Protein AF-A0A2N9JE97-F1 (afdb_monomer)

Sequence (98 aa):
MGSGSISQDGPGSGTNGGLTKRRGPSPQPGAPVAGANLVVGVQDVDATFDRGLELGGTEALAPDDMPGVGRLAYLIDPDGNIFGFISAIMSDGTNVMG

Organism: NCBI:txid75385

Mean predicted aligned error: 8.92 Å

Structure (mmCIF, N/CA/C/O backbone):
data_AF-A0A2N9JE97-F1
#
_entry.id   AF-A0A2N9JE97-F1
#
loop_
_atom_site.group_PDB
_atom_site.id
_atom_site.type_symbol
_atom_site.label_atom_id
_atom_site.label_alt_id
_atom_site.label_comp_id
_atom_site.label_asym_id
_atom_site.label_entity_id
_atom_site.label_seq_id
_atom_site.pdbx_PDB_ins_code
_atom_site.Cartn_x
_atom_site.Cartn_y
_atom_site.Cartn_z
_atom_site.occupancy
_atom_site.B_iso_or_equiv
_atom_site.auth_seq_id
_atom_site.auth_comp_id
_atom_site.auth_asym_id
_atom_site.auth_atom_id
_atom_site.pdbx_PDB_model_num
ATOM 1 N N . MET A 1 1 ? 11.133 22.614 -2.718 1.00 46.91 1 MET A N 1
ATOM 2 C CA . MET A 1 1 ? 11.483 21.191 -2.890 1.00 46.91 1 MET A CA 1
ATOM 3 C C . MET A 1 1 ? 12.743 20.947 -2.076 1.00 46.91 1 MET A C 1
ATOM 5 O O . MET A 1 1 ? 13.719 21.649 -2.304 1.00 46.91 1 MET A O 1
ATOM 9 N N . GLY A 1 2 ? 12.691 20.097 -1.048 1.00 42.44 2 GLY A N 1
ATOM 10 C CA . GLY A 1 2 ? 13.870 19.772 -0.236 1.00 42.44 2 GLY A CA 1
ATOM 11 C C . GLY A 1 2 ? 14.788 18.816 -0.999 1.00 42.44 2 GLY A C 1
ATOM 12 O O . GLY A 1 2 ? 14.295 18.011 -1.779 1.00 42.44 2 GLY A O 1
ATOM 13 N N . SER A 1 3 ? 16.099 18.915 -0.777 1.00 42.69 3 SER A N 1
ATOM 14 C CA . SER A 1 3 ? 17.205 18.236 -1.488 1.00 42.69 3 SER A CA 1
ATOM 15 C C . SER A 1 3 ? 17.230 16.688 -1.417 1.00 42.69 3 SER A C 1
ATOM 17 O O . SER A 1 3 ? 18.293 16.075 -1.469 1.00 42.69 3 SER A O 1
ATOM 19 N N . GLY A 1 4 ? 16.086 16.026 -1.280 1.00 42.56 4 GLY A N 1
ATOM 20 C CA . GLY A 1 4 ? 16.019 14.576 -1.147 1.00 42.56 4 GLY A CA 1
ATOM 21 C C . GLY A 1 4 ? 14.618 13.981 -1.271 1.00 42.56 4 GLY A C 1
ATOM 22 O O . GLY A 1 4 ? 14.406 12.842 -0.882 1.00 42.56 4 GLY A O 1
ATOM 23 N N . SER A 1 5 ? 13.653 14.732 -1.799 1.00 45.44 5 SER A N 1
ATOM 24 C CA . SER A 1 5 ? 12.390 14.140 -2.237 1.00 45.44 5 SER A CA 1
ATOM 25 C C . SER A 1 5 ? 12.618 13.369 -3.532 1.00 45.44 5 SER A C 1
ATOM 27 O O . SER A 1 5 ? 13.311 13.876 -4.415 1.00 45.44 5 SER A O 1
ATOM 29 N N . ILE A 1 6 ? 11.992 12.201 -3.669 1.00 46.38 6 ILE A N 1
ATOM 30 C CA . ILE A 1 6 ? 11.835 11.544 -4.965 1.00 46.38 6 ILE A CA 1
ATOM 31 C C . ILE A 1 6 ? 11.246 12.546 -5.974 1.00 46.38 6 ILE A C 1
ATOM 33 O O . ILE A 1 6 ? 10.212 13.167 -5.715 1.00 46.38 6 ILE A O 1
ATOM 37 N N . SER A 1 7 ? 11.937 12.750 -7.093 1.00 53.16 7 SER A N 1
ATOM 38 C CA . SER A 1 7 ? 11.438 13.500 -8.245 1.00 53.16 7 SER A CA 1
ATOM 39 C C . SER A 1 7 ? 11.325 12.560 -9.442 1.00 53.16 7 SER A C 1
ATOM 41 O O . SER A 1 7 ? 11.852 11.450 -9.420 1.00 53.16 7 SER A O 1
ATOM 43 N N . GLN A 1 8 ? 10.657 13.007 -10.507 1.00 49.81 8 GLN A N 1
ATOM 44 C CA . GLN A 1 8 ? 10.601 12.249 -11.763 1.00 49.81 8 GLN A CA 1
ATOM 45 C C . GLN A 1 8 ? 11.980 12.055 -12.423 1.00 49.81 8 GLN A C 1
ATOM 47 O O . GLN A 1 8 ? 12.085 11.292 -13.374 1.00 49.81 8 GLN A O 1
ATOM 52 N N . ASP A 1 9 ? 13.019 12.722 -11.910 1.00 43.53 9 ASP A N 1
ATOM 53 C CA . ASP A 1 9 ? 14.368 12.759 -12.480 1.00 43.53 9 ASP A CA 1
ATOM 54 C C . ASP A 1 9 ? 15.385 11.899 -11.700 1.00 43.53 9 ASP A C 1
ATOM 56 O O . ASP A 1 9 ? 16.570 11.901 -12.031 1.00 43.53 9 ASP A O 1
ATOM 60 N N . GLY A 1 10 ? 14.954 11.183 -10.651 1.00 48.47 10 GLY A N 1
ATOM 61 C CA . GLY A 1 10 ? 15.787 10.208 -9.940 1.00 48.47 10 GLY A CA 1
ATOM 62 C C . GLY A 1 10 ? 15.545 10.121 -8.425 1.00 48.47 10 GLY A C 1
ATOM 63 O O . GLY A 1 10 ? 14.904 10.995 -7.827 1.00 48.47 10 GLY A O 1
ATOM 64 N N . PRO A 1 11 ? 16.065 9.066 -7.768 1.00 47.75 11 PRO A N 1
ATOM 65 C CA . PRO A 1 11 ? 15.919 8.872 -6.329 1.00 47.75 11 PRO A CA 1
ATOM 66 C C . PRO A 1 11 ? 16.680 9.954 -5.548 1.00 47.75 11 PRO A C 1
ATOM 68 O O . PRO A 1 11 ? 17.904 10.071 -5.623 1.00 47.75 11 PRO A O 1
ATOM 71 N N . GLY A 1 12 ? 15.944 10.761 -4.782 1.00 48.94 12 GLY A N 1
ATOM 72 C CA . GLY A 1 12 ? 16.510 11.763 -3.882 1.00 48.94 12 GLY A CA 1
ATOM 73 C C . GLY A 1 12 ? 17.112 11.131 -2.622 1.00 48.94 12 GLY A C 1
ATOM 74 O O . GLY A 1 12 ? 16.608 10.145 -2.102 1.00 48.94 12 GLY A O 1
ATOM 75 N N . SER A 1 13 ? 18.178 11.728 -2.084 1.00 49.44 13 SER A N 1
ATOM 76 C CA . SER A 1 13 ? 18.871 11.277 -0.859 1.00 49.44 13 SER A CA 1
ATOM 77 C C . SER A 1 13 ? 18.146 11.659 0.455 1.00 49.44 13 SER A C 1
ATOM 79 O O . SER A 1 13 ? 18.787 11.835 1.492 1.00 49.44 13 SER A O 1
ATOM 81 N N . GLY A 1 14 ? 16.827 11.859 0.436 1.00 55.84 14 GLY A N 1
ATOM 82 C CA . GLY A 1 14 ? 16.032 12.297 1.593 1.00 55.84 14 GLY A CA 1
ATOM 83 C C . GLY A 1 14 ? 14.858 11.367 1.875 1.00 55.84 14 GLY A C 1
ATOM 84 O O . GLY A 1 14 ? 14.841 10.219 1.446 1.00 55.84 14 GLY A O 1
ATOM 85 N N . THR A 1 15 ? 13.876 11.842 2.645 1.00 52.19 15 THR A N 1
ATOM 86 C CA . THR A 1 15 ? 12.661 11.073 2.942 1.00 52.19 15 THR A CA 1
ATOM 87 C C . THR A 1 15 ? 11.946 10.721 1.631 1.00 52.19 15 THR A C 1
ATOM 89 O O . THR A 1 15 ? 11.376 11.606 0.990 1.00 52.19 15 THR A O 1
ATOM 92 N N . ASN A 1 16 ? 11.961 9.440 1.241 1.00 58.72 16 ASN A N 1
ATOM 93 C CA . ASN A 1 16 ? 11.233 8.904 0.084 1.00 58.72 16 ASN A CA 1
ATOM 94 C C . ASN A 1 16 ? 9.720 8.930 0.355 1.00 58.72 16 ASN A C 1
ATOM 96 O O . ASN A 1 16 ? 9.103 7.915 0.660 1.00 58.72 16 ASN A O 1
ATOM 100 N N . GLY A 1 17 ? 9.135 10.126 0.312 1.00 58.38 17 GLY A N 1
ATOM 101 C CA . GLY A 1 17 ? 7.706 10.359 0.478 1.00 58.38 17 GLY A CA 1
ATOM 102 C C . GLY A 1 17 ? 7.063 10.790 -0.835 1.00 58.38 17 GLY A C 1
ATOM 103 O O . GLY A 1 17 ? 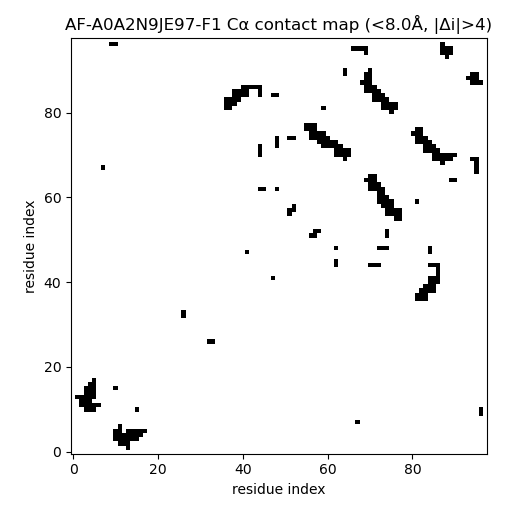7.601 11.635 -1.546 1.00 58.38 17 GLY A O 1
ATOM 104 N N . GLY A 1 18 ? 5.891 10.234 -1.136 1.00 67.50 18 GLY A N 1
ATOM 105 C CA . GLY A 1 18 ? 5.022 10.686 -2.221 1.00 67.50 18 GLY A CA 1
ATOM 106 C C . GLY A 1 18 ? 3.812 11.446 -1.678 1.00 67.50 18 GLY A C 1
ATOM 107 O O . GLY A 1 18 ? 3.312 11.140 -0.595 1.00 67.50 18 GLY A O 1
ATOM 108 N N . LEU A 1 19 ? 3.317 12.427 -2.435 1.00 69.62 19 LEU A N 1
ATOM 109 C CA . LEU A 1 19 ? 2.016 13.044 -2.179 1.00 69.62 19 LEU A CA 1
ATOM 110 C C . LEU A 1 19 ? 1.000 12.470 -3.159 1.00 69.62 19 LEU A C 1
ATOM 112 O O . LEU A 1 19 ? 1.146 12.613 -4.370 1.00 69.62 19 LEU A O 1
ATOM 116 N N . THR A 1 20 ? -0.052 11.852 -2.634 1.00 67.94 20 THR A N 1
ATOM 117 C CA . THR A 1 20 ? -1.177 11.366 -3.433 1.00 67.94 20 THR A CA 1
ATOM 118 C C . THR A 1 20 ? -2.405 12.235 -3.197 1.00 67.94 20 THR A C 1
ATOM 120 O O 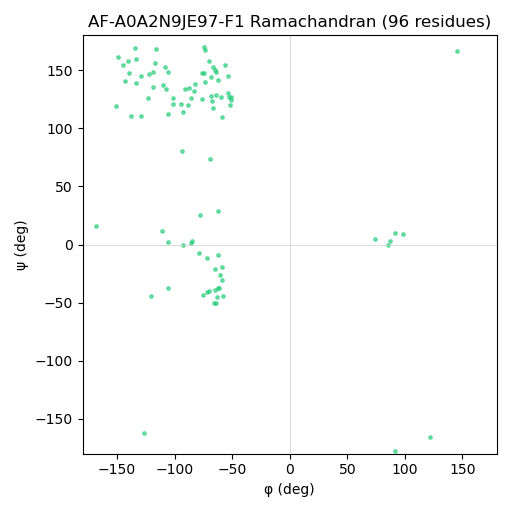. THR A 1 20 ? -2.574 12.866 -2.148 1.00 67.94 20 THR A O 1
ATOM 123 N N . LYS A 1 21 ? -3.293 12.302 -4.194 1.00 67.38 21 LYS A N 1
ATOM 124 C CA . LYS A 1 21 ? -4.575 12.987 -4.024 1.00 67.38 21 LYS A CA 1
ATOM 125 C C . LYS A 1 21 ? -5.418 12.200 -3.023 1.00 67.38 21 LYS A C 1
ATOM 127 O O . LYS A 1 21 ? -5.723 11.032 -3.261 1.00 67.38 21 LYS A O 1
ATOM 132 N N . ARG 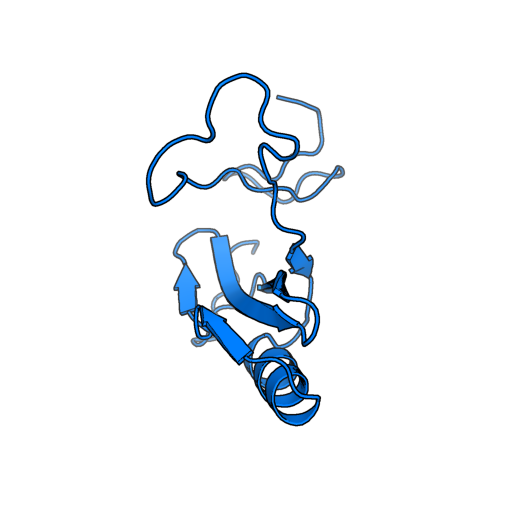A 1 22 ? -5.849 12.857 -1.942 1.00 71.94 22 ARG A N 1
ATOM 133 C CA . ARG A 1 22 ? -6.822 12.282 -1.004 1.00 71.94 22 ARG A CA 1
ATOM 134 C C . ARG A 1 22 ? -8.065 11.828 -1.771 1.00 71.94 22 ARG A C 1
ATOM 136 O O . ARG A 1 22 ? -8.641 12.598 -2.542 1.00 71.94 22 ARG A O 1
ATOM 143 N N . ARG A 1 23 ? -8.492 10.593 -1.522 1.00 70.56 23 ARG A N 1
ATOM 144 C CA . ARG A 1 23 ? -9.810 10.099 -1.924 1.00 70.56 23 ARG A CA 1
ATOM 145 C C . ARG A 1 23 ? -10.788 10.353 -0.773 1.00 70.56 23 ARG A C 1
ATOM 147 O O . ARG A 1 23 ? -10.456 10.080 0.375 1.00 70.56 23 ARG A O 1
ATOM 154 N N . GLY A 1 24 ? -11.968 10.891 -1.080 1.00 74.88 24 GLY A N 1
ATOM 155 C CA . GLY A 1 24 ? -12.997 11.209 -0.082 1.00 74.88 24 GLY A CA 1
ATOM 156 C C . GLY A 1 24 ? -12.935 12.638 0.486 1.00 74.88 24 GLY A C 1
ATOM 157 O O . GLY A 1 24 ? -12.134 13.459 0.028 1.00 74.88 24 GLY A O 1
ATOM 158 N N . PRO A 1 25 ? -13.826 12.964 1.444 1.00 79.50 25 PRO A N 1
ATOM 159 C CA . PRO A 1 25 ? -13.939 14.303 2.013 1.00 79.50 25 PRO A CA 1
ATOM 160 C C . PRO A 1 25 ? -12.696 14.686 2.826 1.00 79.50 25 PRO A C 1
ATOM 162 O O . PRO A 1 25 ? -11.999 13.841 3.388 1.00 79.50 25 PRO A O 1
ATOM 165 N N . SER A 1 26 ? -12.417 15.986 2.914 1.00 77.44 26 SER A N 1
ATOM 166 C CA . SER A 1 26 ? -11.377 16.490 3.813 1.00 77.44 26 SER A CA 1
ATOM 167 C C . SER A 1 26 ? -11.785 16.309 5.282 1.00 77.44 26 SER A C 1
ATOM 169 O O . SER A 1 26 ? -12.963 16.493 5.596 1.00 77.44 26 SER A O 1
ATOM 171 N N . PRO A 1 27 ? -10.836 16.010 6.193 1.00 77.50 27 PRO A N 1
ATOM 172 C CA . PRO A 1 27 ? -11.081 16.077 7.627 1.00 77.50 27 PRO A CA 1
ATOM 173 C C . PRO A 1 27 ? -11.635 17.447 8.017 1.00 77.50 27 PRO A C 1
ATOM 175 O O . PRO A 1 27 ? -11.246 18.467 7.437 1.00 77.50 27 PRO A O 1
ATOM 178 N N . GLN A 1 28 ? -12.530 17.471 9.004 1.00 83.38 28 GLN A N 1
ATOM 179 C CA . GLN A 1 28 ? -13.041 18.730 9.538 1.00 83.38 28 GLN A CA 1
ATOM 180 C C . GLN A 1 28 ? -11.906 19.525 10.207 1.00 83.38 28 GLN A C 1
ATOM 182 O O . GLN A 1 28 ? -10.988 18.922 10.774 1.00 83.38 28 GLN A O 1
ATOM 187 N N . PRO A 1 29 ? -11.950 20.868 10.177 1.00 78.38 29 PRO A N 1
ATOM 188 C CA . PRO A 1 29 ? -11.011 21.691 10.932 1.00 78.38 29 PRO A CA 1
ATOM 189 C C . PRO A 1 29 ? -10.978 21.284 12.415 1.00 78.38 29 PRO A C 1
ATOM 191 O O . PRO A 1 29 ? -12.021 21.203 13.056 1.00 78.38 29 PRO A O 1
ATOM 194 N N . GLY A 1 30 ? -9.783 21.010 12.950 1.00 72.75 30 GLY A N 1
ATOM 195 C CA . GLY A 1 30 ? -9.595 20.566 14.339 1.00 72.75 30 GLY A CA 1
ATOM 196 C C . GLY A 1 30 ? -9.703 19.053 14.571 1.00 72.75 30 GLY A C 1
ATOM 197 O O . GLY A 1 30 ? -9.581 18.615 15.712 1.00 72.75 30 GLY A O 1
ATOM 198 N N . ALA A 1 31 ? -9.899 18.243 13.524 1.00 74.88 31 ALA A N 1
ATOM 199 C CA . ALA A 1 31 ? -9.830 16.790 13.649 1.00 74.88 31 ALA A CA 1
ATOM 200 C C . ALA A 1 31 ? -8.418 16.335 14.088 1.00 74.88 31 ALA A C 1
ATOM 202 O O . ALA A 1 31 ? -7.426 16.888 13.606 1.00 74.88 31 ALA A O 1
ATOM 203 N N . PRO A 1 32 ? -8.308 15.309 14.954 1.00 51.47 32 PRO A N 1
ATOM 204 C CA . PRO A 1 32 ? -7.035 14.906 15.557 1.00 51.47 32 PRO A CA 1
ATOM 205 C C . PRO A 1 32 ? -5.998 14.380 14.551 1.00 51.47 32 PRO A C 1
ATOM 207 O O . PRO A 1 32 ? -4.807 14.412 14.844 1.00 51.47 32 PRO A O 1
ATOM 210 N N . VAL A 1 33 ? -6.418 13.922 13.363 1.00 57.16 33 VAL A N 1
ATOM 211 C CA . VAL A 1 33 ? -5.522 13.362 12.340 1.00 57.16 33 VAL A CA 1
ATOM 212 C C . VAL A 1 33 ? -5.901 13.871 10.943 1.00 57.16 33 VAL A C 1
ATOM 214 O O . VAL A 1 33 ? -6.915 13.477 10.369 1.00 57.16 33 VAL A O 1
ATOM 217 N N . ALA A 1 34 ? -5.051 14.718 10.354 1.00 61.25 34 ALA A N 1
ATOM 218 C CA . ALA A 1 34 ? -5.012 14.962 8.910 1.00 61.25 34 ALA A CA 1
ATOM 219 C C . ALA A 1 34 ? -3.957 14.016 8.311 1.00 61.25 34 ALA A C 1
ATOM 221 O O . ALA A 1 34 ? -2.797 14.383 8.164 1.00 61.25 34 ALA A O 1
ATOM 222 N N . GLY A 1 35 ? -4.347 12.757 8.099 1.00 68.69 35 GLY A N 1
ATOM 223 C CA . GLY A 1 35 ? -3.408 11.632 8.015 1.00 68.69 35 GLY A CA 1
ATOM 224 C C . GLY A 1 35 ? -2.428 11.651 6.839 1.00 68.69 35 GLY A C 1
ATOM 225 O O . GLY A 1 35 ? -2.746 12.128 5.747 1.00 68.69 35 GLY A O 1
ATOM 226 N N . ALA A 1 36 ? -1.261 11.057 7.087 1.00 70.69 36 ALA A N 1
ATOM 227 C CA . ALA A 1 36 ? -0.332 10.534 6.093 1.00 70.69 36 ALA A CA 1
ATOM 228 C C . ALA A 1 36 ? -0.200 9.024 6.339 1.00 70.69 36 ALA A C 1
ATOM 230 O O . ALA A 1 36 ? -0.086 8.607 7.491 1.00 70.69 36 ALA A O 1
ATOM 231 N N . ASN A 1 37 ? -0.229 8.216 5.280 1.00 76.50 37 ASN A N 1
ATOM 232 C CA . ASN A 1 37 ? -0.016 6.775 5.410 1.00 76.50 37 ASN A CA 1
ATOM 233 C C . ASN A 1 37 ? 1.485 6.486 5.463 1.00 76.50 37 ASN A C 1
ATOM 235 O O . ASN A 1 37 ? 2.253 7.053 4.682 1.00 76.50 37 ASN A O 1
ATOM 239 N N . LEU A 1 38 ? 1.891 5.577 6.347 1.00 84.31 38 LEU A N 1
ATOM 240 C CA . LEU A 1 38 ? 3.243 5.031 6.337 1.00 84.31 38 LEU A CA 1
ATOM 241 C C . LEU A 1 38 ? 3.350 4.010 5.203 1.00 84.31 38 LEU A C 1
ATOM 243 O O . LEU A 1 38 ? 2.550 3.080 5.132 1.00 84.31 38 LEU A O 1
ATOM 247 N N . VAL A 1 39 ? 4.326 4.196 4.315 1.00 87.75 39 VAL A N 1
ATOM 248 C CA . VAL A 1 39 ? 4.616 3.272 3.213 1.00 87.75 39 VAL A CA 1
ATOM 249 C C . VAL A 1 39 ? 6.068 2.836 3.327 1.00 87.75 39 VAL A C 1
ATOM 251 O O . VAL A 1 39 ? 6.960 3.680 3.413 1.00 87.75 39 VAL A O 1
ATOM 254 N N . VAL A 1 40 ? 6.300 1.528 3.357 1.00 89.50 40 VAL A N 1
ATOM 255 C CA . VAL A 1 40 ? 7.621 0.931 3.560 1.00 89.50 40 VAL A CA 1
ATOM 256 C C . VAL A 1 40 ? 8.126 0.340 2.247 1.00 89.50 40 VAL A C 1
ATOM 258 O O . VAL A 1 40 ? 7.397 -0.362 1.549 1.00 89.50 40 VAL A O 1
ATOM 261 N N . GLY A 1 41 ? 9.384 0.624 1.911 1.00 90.81 41 GLY A N 1
ATOM 262 C CA . GLY A 1 41 ? 10.048 0.016 0.760 1.00 90.81 41 GLY A CA 1
ATOM 263 C C . GLY A 1 41 ? 10.300 -1.474 0.989 1.00 90.81 41 GLY A C 1
ATOM 264 O O . GLY A 1 41 ? 10.892 -1.843 2.003 1.00 90.81 41 GLY A O 1
ATOM 265 N N . VAL A 1 42 ? 9.880 -2.319 0.049 1.00 92.75 42 VAL A N 1
ATOM 266 C CA . VAL A 1 42 ? 10.061 -3.778 0.094 1.00 92.75 42 VAL A CA 1
ATOM 267 C C . VAL A 1 42 ? 10.579 -4.298 -1.243 1.00 92.75 42 VAL A C 1
ATOM 269 O O . VAL A 1 42 ? 10.456 -3.633 -2.269 1.00 92.75 42 VAL A O 1
ATOM 272 N N . GLN A 1 43 ? 11.176 -5.490 -1.235 1.00 91.44 43 GLN A N 1
ATOM 273 C CA . GLN A 1 43 ? 11.655 -6.129 -2.466 1.00 91.44 43 GLN A CA 1
ATOM 274 C C . GLN A 1 43 ? 10.498 -6.701 -3.289 1.00 91.44 43 GLN A C 1
ATOM 276 O O . GLN A 1 43 ? 10.453 -6.503 -4.500 1.00 91.44 43 GLN A O 1
ATOM 281 N N . ASP A 1 44 ? 9.559 -7.362 -2.613 1.00 94.44 44 ASP A N 1
ATOM 282 C CA . ASP A 1 44 ? 8.415 -8.040 -3.213 1.00 94.44 44 ASP A CA 1
ATOM 283 C C . ASP A 1 44 ? 7.134 -7.583 -2.503 1.00 94.44 44 ASP A C 1
ATOM 285 O O . ASP A 1 44 ? 6.929 -7.851 -1.313 1.00 94.44 44 ASP A O 1
ATOM 289 N N . VAL A 1 45 ? 6.314 -6.816 -3.224 1.00 97.56 45 VAL A N 1
ATOM 290 C CA . VAL A 1 45 ? 5.062 -6.259 -2.698 1.00 97.56 45 VAL A CA 1
ATOM 291 C C . VAL A 1 45 ? 4.014 -7.350 -2.533 1.00 97.56 45 VAL A C 1
ATOM 293 O O . VAL A 1 45 ? 3.339 -7.357 -1.509 1.00 97.56 45 VAL A O 1
ATOM 296 N N . ASP A 1 46 ? 3.904 -8.275 -3.486 1.00 97.94 46 ASP A N 1
ATOM 297 C CA . ASP A 1 46 ? 2.907 -9.346 -3.462 1.00 97.94 46 ASP A CA 1
ATOM 298 C C . ASP A 1 46 ? 3.162 -10.296 -2.295 1.00 97.94 46 ASP A C 1
ATOM 300 O O . ASP A 1 46 ? 2.287 -10.498 -1.455 1.00 97.94 46 ASP A O 1
ATOM 304 N N . ALA A 1 47 ? 4.399 -10.782 -2.156 1.00 97.94 47 ALA A N 1
ATOM 305 C CA . ALA A 1 47 ? 4.754 -11.692 -1.072 1.00 97.94 47 ALA A CA 1
ATOM 306 C C . ALA A 1 47 ? 4.586 -11.041 0.312 1.00 97.94 47 ALA A C 1
ATOM 308 O O . ALA A 1 47 ? 4.160 -11.692 1.269 1.00 97.94 47 ALA A O 1
ATOM 309 N N . THR A 1 48 ? 4.906 -9.747 0.437 1.00 98.12 48 THR A N 1
ATOM 310 C CA . THR A 1 48 ? 4.716 -9.017 1.700 1.00 98.12 48 THR A CA 1
ATOM 311 C C . THR A 1 48 ? 3.232 -8.800 1.999 1.00 98.12 48 THR A C 1
ATOM 313 O O . THR A 1 48 ? 2.812 -8.928 3.151 1.00 98.12 48 THR A O 1
ATOM 316 N N . PHE A 1 49 ? 2.437 -8.489 0.975 1.00 98.38 49 PHE A N 1
ATOM 317 C CA . PHE A 1 49 ? 0.998 -8.291 1.094 1.00 98.38 49 PHE A CA 1
ATOM 318 C C . PHE A 1 49 ? 0.293 -9.580 1.529 1.00 98.38 49 PHE A C 1
ATOM 320 O O . PHE A 1 49 ? -0.411 -9.566 2.541 1.00 98.38 49 PHE A O 1
ATOM 327 N N . ASP A 1 50 ? 0.565 -10.699 0.856 1.00 98.38 50 ASP A N 1
ATOM 328 C CA . ASP A 1 50 ? 0.011 -12.012 1.202 1.00 98.38 50 ASP A CA 1
ATOM 329 C C . ASP A 1 50 ? 0.378 -12.405 2.633 1.00 98.38 50 ASP A C 1
ATOM 331 O O . ASP A 1 50 ? -0.477 -12.807 3.426 1.00 98.38 50 ASP A O 1
ATOM 335 N N . ARG A 1 51 ? 1.641 -12.188 3.020 1.00 98.19 51 ARG A N 1
ATOM 336 C CA . ARG A 1 51 ? 2.083 -12.449 4.390 1.00 98.19 51 ARG A CA 1
ATOM 337 C C . ARG A 1 51 ? 1.343 -11.590 5.415 1.00 98.19 51 ARG A C 1
ATOM 339 O O . ARG A 1 51 ? 1.053 -12.056 6.516 1.00 98.19 51 ARG A O 1
ATOM 346 N N . GLY A 1 52 ? 1.055 -10.336 5.084 1.00 97.44 52 GLY A N 1
ATOM 347 C CA . GLY A 1 52 ? 0.282 -9.451 5.947 1.00 97.44 52 GLY A CA 1
ATOM 348 C C . GLY A 1 52 ? -1.158 -9.934 6.141 1.00 97.44 52 GLY A C 1
ATOM 349 O O . GLY A 1 52 ? -1.658 -9.892 7.266 1.00 97.44 52 GLY A O 1
ATOM 350 N N . LEU A 1 53 ? -1.79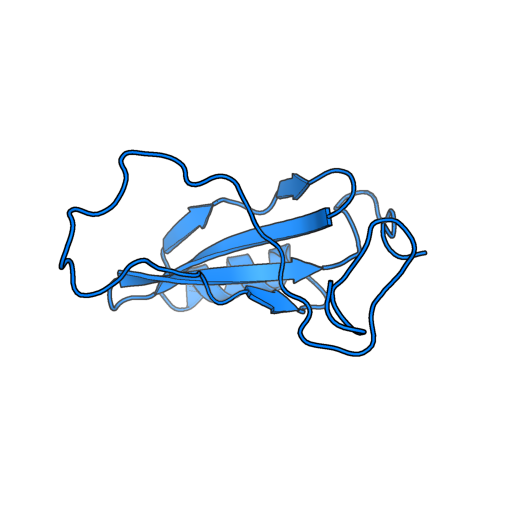1 -10.464 5.089 1.00 98.31 53 LEU A N 1
ATOM 351 C CA . LEU A 1 53 ? -3.112 -11.090 5.186 1.00 98.31 53 LEU A CA 1
ATOM 352 C C . LEU A 1 53 ? -3.090 -12.331 6.092 1.00 98.31 53 LEU A C 1
ATOM 354 O O . LEU A 1 53 ? -3.933 -12.463 6.979 1.00 98.31 53 LEU A O 1
ATOM 358 N N . GLU A 1 54 ? -2.093 -13.210 5.942 1.00 98.38 54 GLU A N 1
ATOM 359 C CA . GLU A 1 54 ? -1.924 -14.393 6.806 1.00 98.38 54 GLU A CA 1
ATOM 360 C C . GLU A 1 54 ? -1.772 -14.041 8.294 1.00 98.38 54 GLU A C 1
ATOM 362 O O . GLU A 1 54 ? -2.148 -14.821 9.169 1.00 98.38 54 GLU A O 1
ATOM 367 N N . LEU A 1 55 ? -1.197 -12.872 8.586 1.00 97.88 55 LEU A N 1
ATOM 368 C CA . LEU A 1 55 ? -0.968 -12.370 9.940 1.00 97.88 55 LEU A CA 1
ATOM 369 C C . LEU A 1 55 ? -2.179 -11.630 10.533 1.00 97.88 55 LEU A C 1
ATOM 371 O O . LEU A 1 55 ? -2.096 -11.143 11.660 1.00 97.88 55 LEU A O 1
ATOM 375 N N . GLY A 1 56 ? -3.302 -11.574 9.812 1.00 97.06 56 GLY A N 1
ATOM 376 C CA . GLY A 1 56 ? -4.554 -10.976 10.278 1.00 97.06 56 GLY A CA 1
ATOM 377 C C . GLY A 1 56 ? -4.798 -9.546 9.798 1.00 97.06 56 GLY A C 1
ATOM 378 O O . GLY A 1 56 ? -5.744 -8.914 10.264 1.00 97.06 56 GLY A O 1
ATOM 379 N N . GLY A 1 57 ? -3.977 -9.031 8.881 1.00 96.94 57 GLY A N 1
ATOM 380 C CA . GLY A 1 57 ? -4.291 -7.800 8.164 1.00 96.94 57 GLY A CA 1
ATOM 381 C C . GLY A 1 57 ? -5.444 -7.997 7.178 1.00 96.94 57 GLY A C 1
ATOM 382 O O . GLY A 1 57 ? -5.715 -9.107 6.721 1.00 96.94 57 GLY A O 1
ATOM 383 N N . THR A 1 58 ? -6.114 -6.908 6.814 1.00 97.44 58 THR A N 1
ATOM 384 C CA . THR A 1 58 ? -7.1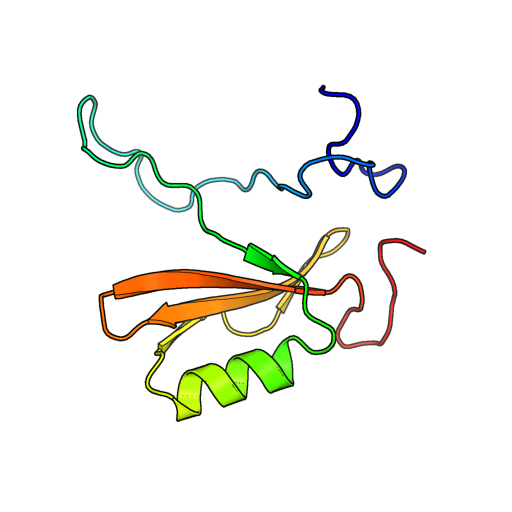50 -6.906 5.772 1.00 97.44 58 THR A CA 1
ATOM 385 C C . THR A 1 58 ? -6.765 -5.993 4.621 1.00 97.44 58 THR A C 1
ATOM 387 O O . THR A 1 58 ? -6.126 -4.963 4.830 1.00 97.44 58 THR A O 1
ATOM 390 N N . GLU A 1 59 ? -7.183 -6.337 3.407 1.00 96.81 59 GLU A N 1
ATOM 391 C CA . GLU A 1 59 ? -6.927 -5.522 2.221 1.00 96.81 59 GLU A CA 1
ATOM 392 C C . GLU A 1 59 ? -7.531 -4.114 2.346 1.00 96.81 59 GLU A C 1
ATOM 394 O O . GLU A 1 59 ? -8.728 -3.949 2.578 1.00 96.81 59 GLU A O 1
ATOM 399 N N . ALA A 1 60 ? -6.693 -3.096 2.130 1.00 93.12 60 ALA A N 1
ATOM 400 C CA . ALA A 1 60 ? -7.127 -1.718 1.902 1.00 93.12 60 ALA A CA 1
ATOM 401 C C . ALA A 1 60 ? -6.981 -1.324 0.425 1.00 93.12 60 ALA A C 1
ATOM 403 O O . ALA A 1 60 ? -7.804 -0.585 -0.120 1.00 93.12 60 ALA A O 1
ATOM 404 N N . LEU A 1 61 ? -5.911 -1.809 -0.208 1.00 92.31 61 LEU A N 1
ATOM 405 C CA . LEU A 1 61 ? -5.657 -1.732 -1.639 1.00 92.31 61 LEU A CA 1
ATOM 406 C C . LEU A 1 61 ? -4.805 -2.938 -2.042 1.00 92.31 61 LEU A C 1
ATOM 408 O O . LEU A 1 61 ? -3.682 -3.071 -1.548 1.00 92.31 61 LEU A O 1
ATOM 412 N N . ALA A 1 62 ? -5.324 -3.776 -2.939 1.00 96.94 62 ALA A N 1
ATOM 413 C CA . ALA A 1 62 ? -4.568 -4.872 -3.535 1.00 96.94 62 ALA A CA 1
ATOM 414 C C . ALA A 1 62 ? -3.277 -4.379 -4.231 1.00 96.94 62 ALA A C 1
ATOM 416 O O . ALA A 1 62 ? -3.234 -3.227 -4.676 1.00 96.94 62 ALA A O 1
ATOM 417 N N . PRO A 1 63 ? -2.245 -5.234 -4.360 1.00 97.31 63 PRO A N 1
ATOM 418 C CA . PRO A 1 63 ? -1.045 -4.929 -5.130 1.00 97.31 63 PRO A CA 1
ATOM 419 C C . PRO A 1 63 ? -1.351 -4.463 -6.555 1.00 97.31 63 PRO A C 1
ATOM 421 O O . PRO A 1 63 ? -1.937 -5.198 -7.350 1.00 97.31 63 PRO A O 1
ATOM 424 N N . ASP A 1 64 ? -0.918 -3.249 -6.885 1.00 96.00 64 ASP A N 1
ATOM 425 C CA . ASP A 1 64 ? -1.166 -2.615 -8.178 1.00 96.00 64 ASP A CA 1
ATOM 426 C C . ASP A 1 64 ? 0.074 -1.869 -8.681 1.00 96.00 64 ASP A C 1
ATOM 428 O O . ASP A 1 64 ? 0.865 -1.326 -7.900 1.00 96.00 64 ASP A O 1
ATOM 432 N N . ASP A 1 65 ? 0.235 -1.838 -10.002 1.00 94.81 65 ASP A N 1
ATOM 433 C CA . ASP A 1 65 ? 1.313 -1.102 -10.653 1.00 94.81 65 ASP A CA 1
ATOM 434 C C . ASP A 1 65 ? 0.860 0.328 -10.921 1.00 94.81 65 ASP A C 1
ATOM 436 O O . ASP A 1 65 ? -0.086 0.581 -11.667 1.00 94.81 65 ASP A O 1
ATOM 440 N N . MET A 1 66 ? 1.574 1.293 -10.347 1.00 88.88 66 MET A N 1
ATOM 441 C CA . MET A 1 66 ? 1.325 2.705 -10.598 1.00 88.88 66 MET A CA 1
ATOM 442 C C . MET A 1 66 ? 2.409 3.291 -11.506 1.00 88.88 66 MET A C 1
ATOM 444 O O . MET A 1 66 ? 3.566 3.424 -11.085 1.00 88.88 66 MET A O 1
ATOM 448 N N . PRO A 1 67 ? 2.055 3.669 -12.754 1.00 85.56 67 PRO A N 1
ATOM 449 C CA . PRO A 1 67 ? 2.987 4.257 -13.708 1.00 85.56 67 PRO A CA 1
ATOM 450 C C . PRO A 1 67 ? 3.776 5.432 -13.120 1.00 85.56 67 PRO A C 1
ATOM 452 O O . PRO A 1 67 ? 3.196 6.378 -12.587 1.00 85.56 67 PRO A O 1
ATOM 455 N N . GLY A 1 68 ? 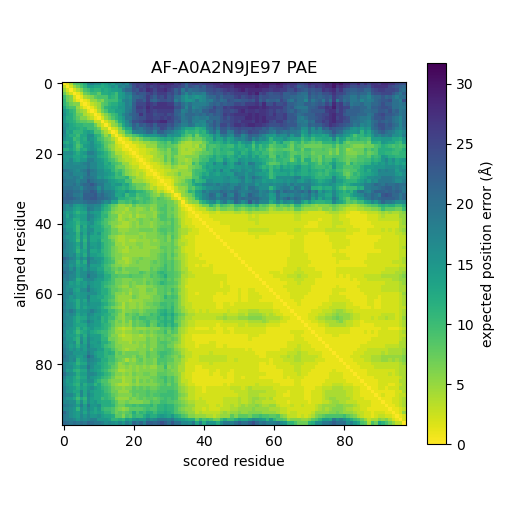5.107 5.363 -13.219 1.00 82.88 68 GLY A N 1
ATOM 456 C CA . GLY A 1 68 ? 6.026 6.384 -12.700 1.00 82.88 68 GLY A CA 1
ATOM 457 C C . GLY A 1 68 ? 6.200 6.405 -11.174 1.00 82.88 68 GLY A C 1
ATOM 458 O O . GLY A 1 68 ? 6.869 7.300 -10.666 1.00 82.88 68 GLY A O 1
ATOM 459 N N . VAL A 1 69 ? 5.604 5.455 -10.444 1.00 85.62 69 VAL A N 1
ATOM 460 C CA . VAL A 1 69 ? 5.719 5.326 -8.978 1.00 85.62 69 VAL A CA 1
ATOM 461 C C . VAL A 1 69 ? 6.309 3.973 -8.588 1.00 85.62 69 VAL A C 1
ATOM 463 O O . VAL A 1 69 ? 7.210 3.923 -7.754 1.00 85.62 69 VAL A O 1
ATOM 466 N N . GLY A 1 70 ? 5.834 2.894 -9.215 1.00 90.88 70 GLY A N 1
ATOM 467 C CA . GLY A 1 70 ? 6.241 1.519 -8.930 1.00 90.88 70 GLY A CA 1
ATOM 468 C C . GLY A 1 70 ? 5.053 0.648 -8.530 1.00 90.88 70 GLY A C 1
ATOM 469 O O . GLY A 1 70 ? 3.899 1.033 -8.729 1.00 90.88 70 GLY A O 1
ATOM 470 N N . ARG A 1 71 ? 5.331 -0.524 -7.962 1.00 95.38 71 ARG A N 1
ATOM 471 C CA . ARG A 1 71 ? 4.310 -1.440 -7.446 1.00 95.38 71 ARG A CA 1
ATOM 472 C C . ARG A 1 71 ? 3.980 -1.101 -6.003 1.00 95.38 71 ARG A C 1
ATOM 474 O O . ARG A 1 71 ? 4.899 -0.888 -5.211 1.00 95.38 71 ARG A O 1
ATOM 481 N N . LEU A 1 72 ? 2.700 -1.050 -5.642 1.00 93.56 72 LEU A N 1
ATOM 482 C CA . LEU A 1 72 ? 2.280 -0.700 -4.286 1.00 93.56 72 LEU A CA 1
ATOM 483 C C . LEU A 1 72 ? 1.044 -1.457 -3.820 1.00 93.56 72 LEU A C 1
ATOM 485 O O . LEU A 1 72 ? 0.207 -1.851 -4.621 1.00 93.56 72 LEU A O 1
ATOM 489 N N . ALA A 1 73 ? 0.912 -1.599 -2.507 1.00 95.50 73 ALA A N 1
ATOM 490 C CA . ALA A 1 73 ? -0.267 -2.171 -1.870 1.00 95.50 73 ALA A CA 1
ATOM 491 C C . ALA A 1 73 ? -0.486 -1.538 -0.492 1.00 95.50 73 ALA A C 1
ATOM 493 O O . ALA A 1 73 ? 0.446 -0.970 0.085 1.00 95.50 73 ALA A O 1
ATOM 494 N N . TYR A 1 74 ? -1.700 -1.655 0.047 1.00 95.44 74 TYR A N 1
ATOM 495 C CA . TYR A 1 74 ? -2.028 -1.215 1.402 1.00 95.44 74 TYR A CA 1
ATOM 496 C C . TYR A 1 74 ? -2.833 -2.268 2.156 1.00 95.44 74 TYR A C 1
ATOM 498 O O . TYR A 1 74 ? -3.787 -2.843 1.628 1.00 95.44 74 TYR A O 1
ATOM 506 N N . LEU A 1 75 ? -2.497 -2.433 3.431 1.00 95.75 75 LEU A N 1
ATOM 507 C CA . LEU A 1 75 ? -3.251 -3.229 4.388 1.00 95.75 75 LEU A CA 1
ATOM 508 C C . LEU A 1 75 ? -3.788 -2.346 5.515 1.00 95.75 75 LEU A C 1
ATOM 510 O O . LEU A 1 75 ? -3.254 -1.275 5.807 1.00 95.75 75 LEU A O 1
ATOM 514 N N . ILE A 1 76 ? -4.852 -2.834 6.142 1.00 94.44 76 ILE A N 1
ATOM 515 C CA . ILE A 1 76 ? -5.332 -2.408 7.452 1.00 94.44 76 ILE A CA 1
ATOM 516 C C . ILE A 1 76 ? -4.865 -3.459 8.463 1.00 94.44 76 ILE A C 1
ATOM 518 O O . ILE A 1 76 ? -5.107 -4.650 8.258 1.00 94.44 76 ILE A O 1
ATOM 522 N N . ASP A 1 77 ? -4.177 -3.041 9.523 1.00 93.62 77 ASP A N 1
ATOM 523 C CA . ASP A 1 77 ? -3.808 -3.934 10.628 1.00 93.62 77 ASP A CA 1
ATOM 524 C C . ASP A 1 77 ? -5.023 -4.264 11.533 1.00 93.62 77 ASP A C 1
ATOM 526 O O . ASP A 1 77 ? -6.081 -3.639 11.402 1.00 93.62 77 ASP A O 1
ATOM 530 N N . PRO A 1 78 ? -4.909 -5.224 12.470 1.00 93.06 78 PRO A N 1
ATOM 531 C CA . PRO A 1 78 ? -6.006 -5.572 13.379 1.00 93.06 78 PRO A CA 1
ATOM 532 C C . PRO A 1 78 ? -6.527 -4.422 14.259 1.00 93.06 78 PRO A C 1
ATOM 534 O O . PRO A 1 78 ? -7.651 -4.505 14.753 1.00 93.06 78 PRO A O 1
ATOM 537 N N . ASP A 1 79 ? -5.743 -3.356 14.440 1.00 90.31 79 ASP A N 1
ATOM 538 C CA . ASP A 1 79 ? -6.108 -2.163 15.210 1.00 90.31 79 ASP A CA 1
ATOM 539 C C . ASP A 1 79 ? -6.738 -1.062 14.328 1.00 90.31 79 ASP A C 1
ATOM 541 O O . ASP A 1 79 ? -7.143 -0.008 14.826 1.00 90.31 79 ASP A O 1
ATOM 545 N N . GLY A 1 80 ? -6.875 -1.302 13.019 1.00 83.31 80 GLY A N 1
ATOM 546 C CA . GLY A 1 80 ? -7.509 -0.396 12.065 1.00 83.31 80 GLY A CA 1
ATOM 547 C C . GLY A 1 80 ? -6.556 0.590 11.380 1.00 83.31 80 GLY A C 1
ATOM 548 O O . GLY A 1 80 ? -7.025 1.503 10.694 1.00 83.31 80 GLY A O 1
ATOM 549 N N . ASN A 1 81 ? -5.237 0.443 11.534 1.00 87.31 81 ASN A N 1
ATOM 550 C CA . ASN A 1 81 ? -4.264 1.356 10.935 1.00 87.31 81 ASN A CA 1
ATOM 551 C C . ASN A 1 81 ? -3.966 0.986 9.481 1.00 87.31 81 ASN A C 1
ATOM 553 O O . ASN A 1 81 ? -3.634 -0.158 9.178 1.00 87.31 81 ASN A O 1
ATOM 557 N N . ILE A 1 82 ? -4.003 1.981 8.590 1.00 90.62 82 ILE A N 1
ATOM 558 C CA . ILE A 1 82 ? -3.594 1.813 7.192 1.00 90.62 82 ILE A CA 1
ATOM 559 C C . ILE A 1 82 ? -2.082 2.012 7.065 1.00 90.62 82 ILE A C 1
ATOM 561 O O . ILE A 1 82 ? -1.548 3.068 7.415 1.00 90.62 82 ILE A O 1
ATOM 565 N N . PHE A 1 83 ? -1.408 1.030 6.478 1.00 91.38 83 PHE A N 1
ATOM 566 C CA . PHE A 1 83 ? 0.002 1.098 6.102 1.00 91.38 83 PHE A CA 1
ATOM 567 C C . PHE A 1 83 ? 0.219 0.411 4.753 1.00 91.38 83 PHE A C 1
ATOM 569 O O . PHE A 1 83 ? -0.617 -0.372 4.302 1.00 91.38 83 PHE A O 1
ATOM 576 N N . GLY A 1 84 ? 1.304 0.757 4.066 1.00 93.38 84 GLY A N 1
ATOM 577 C CA . GLY A 1 84 ? 1.544 0.293 2.705 1.00 93.38 84 GLY A CA 1
ATOM 578 C C . GLY A 1 84 ? 2.948 -0.210 2.443 1.00 93.38 84 GLY A C 1
ATOM 579 O O . GLY A 1 84 ? 3.880 0.009 3.218 1.00 93.38 84 GLY A O 1
ATOM 580 N N . PHE A 1 85 ? 3.078 -0.837 1.284 1.00 94.44 85 PHE A N 1
ATOM 581 C CA . PHE A 1 85 ? 4.317 -1.364 0.735 1.00 94.44 85 PHE A CA 1
ATOM 582 C C . PHE A 1 85 ? 4.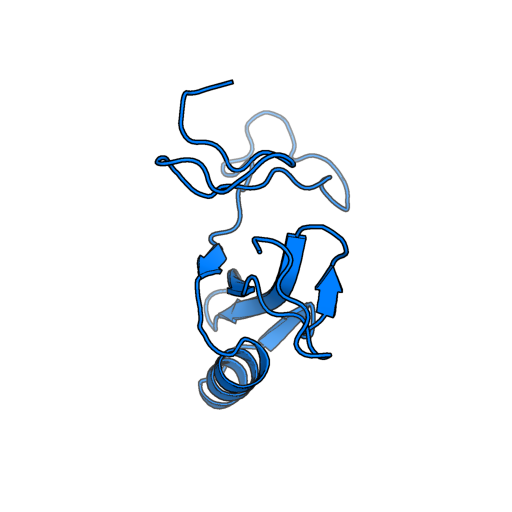572 -0.724 -0.621 1.00 94.44 85 PHE A C 1
ATOM 584 O O . PHE A 1 85 ? 3.624 -0.431 -1.351 1.00 94.44 85 PHE A O 1
ATOM 591 N N . ILE A 1 86 ? 5.839 -0.520 -0.966 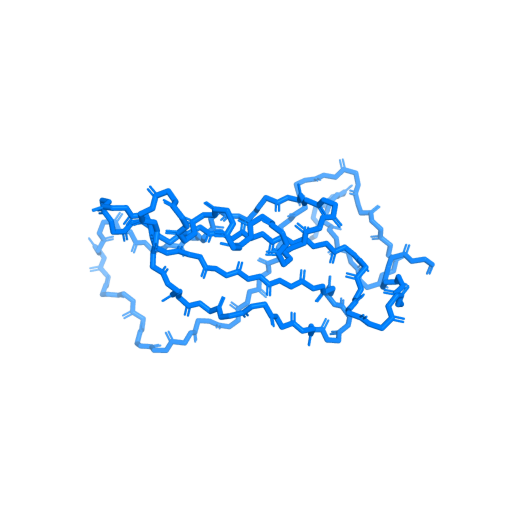1.00 93.94 86 ILE A N 1
ATOM 592 C CA . ILE A 1 86 ? 6.220 -0.028 -2.289 1.00 93.94 86 ILE A CA 1
ATOM 593 C C . ILE A 1 86 ? 7.507 -0.686 -2.780 1.00 93.94 86 ILE A C 1
ATOM 595 O O . ILE A 1 86 ? 8.453 -0.863 -2.013 1.00 93.94 86 ILE A O 1
ATOM 599 N N . SER A 1 87 ? 7.551 -1.000 -4.070 1.00 92.94 87 SER A N 1
ATOM 600 C CA . SER A 1 87 ? 8.757 -1.393 -4.796 1.00 92.94 87 SER A CA 1
ATOM 601 C C . S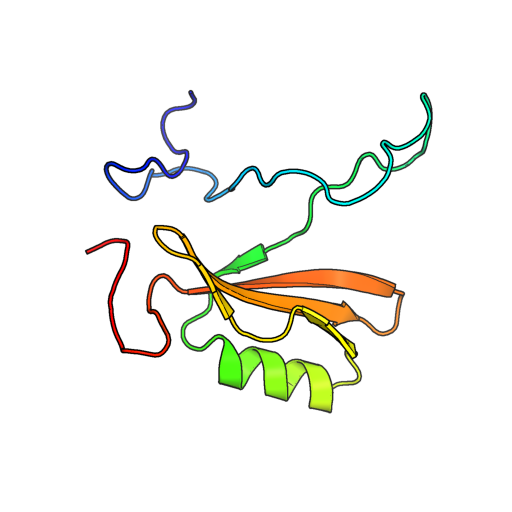ER A 1 87 ? 8.892 -0.556 -6.065 1.00 92.94 87 SER A C 1
ATOM 603 O O . SER A 1 87 ? 7.898 -0.223 -6.706 1.00 92.94 87 SER A O 1
ATOM 605 N N . ALA A 1 88 ? 10.127 -0.235 -6.452 1.00 90.50 88 ALA A N 1
ATOM 606 C CA . ALA A 1 88 ? 10.411 0.385 -7.749 1.00 90.50 88 ALA A CA 1
ATOM 607 C C . ALA A 1 88 ? 10.241 -0.598 -8.923 1.00 90.50 88 ALA A C 1
ATOM 609 O O . ALA A 1 88 ? 10.247 -0.177 -10.078 1.00 90.50 88 ALA A O 1
ATOM 610 N N . ILE A 1 89 ? 10.109 -1.895 -8.635 1.00 92.69 89 ILE A N 1
ATOM 611 C CA . ILE A 1 89 ? 9.920 -2.944 -9.633 1.00 92.69 89 ILE A CA 1
ATOM 612 C C . ILE A 1 89 ? 8.421 -3.217 -9.787 1.00 92.69 89 ILE A C 1
ATOM 614 O O . ILE A 1 89 ? 7.746 -3.548 -8.812 1.00 92.69 89 ILE A O 1
ATOM 618 N N . MET A 1 90 ? 7.914 -3.042 -11.005 1.00 92.81 90 MET A N 1
ATOM 619 C CA . MET A 1 90 ? 6.541 -3.358 -11.413 1.00 92.81 90 MET A CA 1
ATOM 620 C C . MET A 1 90 ? 6.316 -4.869 -11.541 1.00 92.81 90 MET A C 1
ATOM 622 O O . MET A 1 90 ? 7.272 -5.647 -11.573 1.00 92.81 90 MET A O 1
ATOM 626 N N . SER A 1 91 ? 5.056 -5.295 -11.657 1.00 93.38 91 SER A N 1
ATOM 627 C CA . SER A 1 91 ? 4.706 -6.712 -11.844 1.00 93.38 91 SER A CA 1
ATOM 628 C C . SER A 1 91 ? 5.284 -7.321 -13.126 1.00 93.38 91 SER A C 1
ATOM 630 O O . SER A 1 91 ? 5.543 -8.522 -13.177 1.00 93.38 91 SER A O 1
ATOM 632 N N . ASP A 1 92 ? 5.543 -6.500 -14.146 1.00 93.75 92 ASP A N 1
ATOM 633 C CA . ASP A 1 92 ? 6.180 -6.909 -15.401 1.00 93.75 92 ASP A CA 1
ATOM 634 C C . ASP A 1 92 ? 7.723 -6.905 -15.347 1.00 93.75 92 ASP A C 1
ATOM 636 O O . ASP A 1 92 ? 8.384 -7.223 -16.337 1.00 93.75 92 ASP A O 1
ATOM 640 N N . GLY A 1 93 ? 8.308 -6.562 -14.194 1.00 91.00 93 GLY A N 1
ATOM 641 C CA . GLY A 1 93 ? 9.751 -6.455 -13.989 1.00 91.00 93 GLY A CA 1
ATOM 642 C C . GLY A 1 93 ? 10.356 -5.103 -14.381 1.00 91.00 93 GLY A C 1
ATOM 643 O O . GLY A 1 93 ? 11.564 -4.914 -14.213 1.00 91.00 93 GLY A O 1
ATOM 644 N N . THR A 1 94 ? 9.560 -4.147 -14.869 1.00 91.62 94 THR A N 1
ATOM 645 C CA . THR A 1 94 ? 10.030 -2.794 -15.185 1.00 91.62 94 THR A CA 1
ATOM 646 C C . THR A 1 94 ? 10.494 -2.081 -13.918 1.00 91.62 94 THR A C 1
ATOM 648 O O . THR A 1 94 ? 9.763 -1.999 -12.932 1.00 91.62 94 THR A O 1
ATOM 651 N N . ASN A 1 95 ? 11.705 -1.521 -13.948 1.00 90.06 95 ASN A N 1
ATOM 652 C CA . ASN A 1 95 ? 12.207 -0.657 -12.884 1.00 90.06 95 ASN A CA 1
ATOM 653 C C . ASN A 1 95 ? 11.902 0.807 -13.217 1.00 90.06 95 ASN A C 1
ATOM 655 O O . ASN A 1 95 ? 12.466 1.351 -14.163 1.00 90.06 95 ASN A O 1
ATOM 659 N N . VAL A 1 96 ? 11.041 1.456 -12.431 1.00 83.44 96 VAL A N 1
ATOM 660 C CA . VAL A 1 96 ? 10.674 2.867 -12.656 1.00 83.44 96 VAL A CA 1
ATOM 661 C C . VAL A 1 96 ? 11.718 3.874 -12.162 1.00 83.44 96 VAL A C 1
ATOM 663 O O . VAL A 1 96 ? 11.570 5.066 -12.411 1.00 83.44 96 VAL A O 1
ATOM 666 N N . MET A 1 97 ? 12.751 3.409 -11.455 1.00 69.06 97 MET A N 1
ATOM 667 C CA . MET A 1 97 ? 13.866 4.223 -10.950 1.00 69.06 97 MET A CA 1
ATOM 668 C C . MET A 1 97 ? 15.192 3.917 -11.668 1.00 69.06 97 MET A C 1
ATOM 670 O O . MET A 1 97 ? 16.252 4.289 -11.159 1.00 69.06 97 MET A O 1
ATOM 674 N N . GLY A 1 98 ? 15.136 3.164 -12.773 1.00 56.44 98 GLY A N 1
ATOM 675 C CA . GLY A 1 98 ? 16.290 2.767 -13.588 1.00 56.44 98 GLY A CA 1
ATOM 676 C C . GLY A 1 98 ? 16.681 3.794 -14.639 1.00 56.44 98 GLY A C 1
ATOM 677 O O . GLY A 1 98 ? 15.782 4.507 -15.133 1.00 56.44 98 GLY A O 1
#

InterPro domains:
  IPR029068 Glyoxalase/Bleomycin resistance protein/Dihydroxybiphenyl dioxygenase [G3DSA:3.10.180.10] (2-95)
  IPR029068 Glyoxalase/Bleomycin resistance protein/Dihydroxybiphenyl dioxygenase [SSF54593] (14-87)
  IPR037523 Vicinal oxygen chelate (VOC), core domain [PS51819] (1-88)

Foldseek 3Di:
DDQAEDDLVAGGPDPPDDDDDDDDDQDDPPPPDSDDAAEEEDPDQQVVVVVQVVVPWAFPAPWDQDPLFATKGWTQHPVGGIHMYGYCQHPVRDRSRD

pLDDT: mean 80.34, std 17.92, range [42.44, 98.38]

Radius of gyration: 14.7 Å; Cα contacts (8 Å, |Δi|>4): 154; chains: 1; bounding box: 33×36×31 Å

Nearest PDB structures (foldseek):
  3oxh-assembly1_A  TM=8.308E-01  e=5.400E-04  Mycobacterium tuberculosis
  1kll-assembly1_A-2  TM=7.944E-01  e=8.544E-04  Streptomyces lavendulae
  2i7r-assembly1_B  TM=8.509E-01  e=1.528E-02  Streptococcus pneumoniae
  1ss4-assembly1_A  TM=8.308E-01  e=1.742E-02  Bacillus cereus
  3itw-assembly1_B-2  TM=6.524E-01  e=6.105E-03  Micromonospora sp. ML1

Secondary structure (DSSP, 8-state):
--TTS-BTTB--SS------PPPSPPPPTT-S-----EEEE-S-HHHHHHHHHHTT-EEEEEEEEETTTEEEEEEE-TTS-EEEEEESB-TTS-BTT-

Solvent-accessible surface area (backbone atoms only — not comparable to full-atom values): 6115 Å² total; per-residue (Å²): 133,69,96,9,45,56,50,101,86,45,86,33,88,41,71,81,60,83,90,75,84,80,82,76,83,78,75,61,92,87,54,96,65,84,80,79,74,57,66,44,82,43,93,52,46,61,66,52,48,55,52,40,43,77,73,57,28,44,85,71,38,71,75,42,71,41,90,88,69,17,19,34,32,28,34,24,43,84,89,67,52,62,37,32,34,32,18,45,48,27,92,89,64,51,54,64,79,113